Protein AF-A0A6P0M3S9-F1 (afdb_monomer)

Foldseek 3Di:
DPPDDDVQLVLLLVLLLVLLVVDAAQFEEEQEDDDSSLNVLQNVLVCDVVVVYYNYEYEYLDPRRVVSNVVSPHHYDHPVVDPAGAEYEYEFQAQAPVRDGAHCPVPSVVSVCVNQVRHPYYHYRHDPVRYDNDPPPRDHRDDDDD

Secondary structure (DSSP, 8-state):
-PPPP-HHHHHHHHHHHHHHTT--TT-EEEE--SHHHHHHHHHHHHHHHTTSS-S-EEEESSHHHHHHHHHTT--B--GGG-S-EEEEEE--SEE-TT--EE--TTS-HHHHHHHHHHEEEEEE---GGGB-SSTTSSS-------

Radius of gyration: 15.14 Å; Cα contacts (8 Å, |Δi|>4): 295; chains: 1; bounding box: 30×50×37 Å

Nearest PDB structures (foldseek):
  1lk7-assembly1_D  TM=9.979E-01  e=2.959E-17  Pyrococcus horikoshii
  6zxt-assembly1_A  TM=9.724E-01  e=1.728E-15  Chlamydomonas reinhardtii
  3l7o-assembly1_B  TM=9.835E-01  e=1.966E-15  Streptococcus mutans UA159
  2f8m-assembly1_B  TM=9.749E-01  e=1.364E-14  Plasmodium falciparum 3D7
  3l7o-assembly1_A  TM=9.708E-01  e=1.455E-14  Streptococcus mutans UA159

Solvent-accessible surface area (backbone atoms only — not comparable to full-atom values): 8004 Å² total; per-residue (Å²): 134,82,80,81,78,58,63,63,60,50,37,22,44,53,38,11,42,56,55,29,68,71,64,56,59,61,37,34,32,28,34,26,46,59,83,35,22,49,35,18,49,46,44,38,15,52,36,42,77,72,61,80,33,48,75,50,36,31,32,51,25,36,72,68,26,43,54,51,32,54,76,40,68,44,48,73,55,53,78,90,77,49,96,68,29,52,33,14,42,27,43,52,65,32,31,27,89,86,70,51,71,41,50,34,89,82,75,34,42,71,46,34,50,57,46,40,72,54,19,78,37,67,44,79,34,63,39,79,88,26,61,39,91,50,83,68,74,90,49,81,83,66,81,91,81,135

Mean predicted aligned error: 2.91 Å

Sequence (146 aa):
MSAEIDPIKLMKQEVGKAAAKRVQSGMIVGLGTGSTTAYAIQFLGDRLNSGEIKDIVGIPTSFQAEVLAKQYGIPLTTLDAVDHIDVAIDGADEVDPQKNLIKGGGAAHTREKIVDSLAKQFIVVVDSTKIVDSLGSTFLLPVEVI

Structure (mmCIF, N/CA/C/O backbone):
data_AF-A0A6P0M3S9-F1
#
_entry.id   AF-A0A6P0M3S9-F1
#
loop_
_atom_site.group_PDB
_atom_site.id
_atom_site.type_symbol
_atom_site.label_atom_id
_atom_site.label_alt_id
_atom_site.label_comp_id
_atom_site.label_asym_id
_atom_site.label_entity_id
_atom_site.label_seq_id
_atom_site.pdbx_PDB_ins_code
_atom_site.Cartn_x
_atom_site.Cartn_y
_atom_site.Cartn_z
_atom_site.occupancy
_atom_site.B_iso_or_equiv
_atom_site.auth_seq_id
_atom_site.auth_comp_id
_atom_site.auth_asym_id
_atom_site.auth_atom_id
_atom_site.pdbx_PDB_model_num
ATOM 1 N N . MET A 1 1 ? 13.816 30.395 -6.380 1.00 46.31 1 MET A N 1
ATOM 2 C CA . MET A 1 1 ? 14.102 29.143 -7.106 1.00 46.31 1 MET A CA 1
ATOM 3 C C . MET A 1 1 ? 13.048 28.141 -6.674 1.00 46.31 1 MET A C 1
ATOM 5 O O . MET A 1 1 ? 13.113 27.668 -5.549 1.00 46.31 1 MET A O 1
ATOM 9 N N . SER A 1 2 ? 11.996 27.952 -7.472 1.00 54.50 2 SER A N 1
ATOM 10 C CA . SER A 1 2 ? 10.980 26.931 -7.194 1.00 54.50 2 SER A CA 1
ATOM 11 C C . SER A 1 2 ? 11.633 25.563 -7.364 1.00 54.50 2 SER A C 1
ATOM 13 O O . SER A 1 2 ? 12.215 25.314 -8.416 1.00 54.50 2 SER A O 1
ATOM 15 N N . ALA A 1 3 ? 11.589 24.719 -6.333 1.00 65.69 3 ALA A N 1
ATOM 16 C CA . ALA A 1 3 ? 12.058 23.344 -6.443 1.00 65.69 3 ALA A CA 1
ATOM 17 C C . ALA A 1 3 ? 11.288 22.652 -7.576 1.00 65.69 3 ALA A C 1
ATOM 19 O O . ALA A 1 3 ? 10.057 22.686 -7.601 1.00 65.69 3 ALA A O 1
ATOM 20 N N . GLU A 1 4 ? 12.021 22.094 -8.533 1.00 76.19 4 GLU A N 1
ATOM 21 C CA . GLU A 1 4 ? 11.462 21.326 -9.639 1.00 76.19 4 GLU A CA 1
ATOM 22 C C . GLU A 1 4 ? 10.671 20.141 -9.061 1.00 76.19 4 GLU A C 1
ATOM 24 O O . GLU A 1 4 ? 11.160 19.419 -8.188 1.00 76.19 4 GLU A O 1
ATOM 29 N N . ILE A 1 5 ? 9.409 19.993 -9.464 1.00 81.25 5 ILE A N 1
ATOM 30 C CA . ILE A 1 5 ? 8.524 18.948 -8.942 1.00 81.25 5 ILE A CA 1
ATOM 31 C C . ILE A 1 5 ? 8.908 17.633 -9.621 1.00 81.25 5 ILE A C 1
ATOM 33 O O . ILE A 1 5 ? 8.744 17.510 -10.830 1.00 81.25 5 ILE A O 1
ATOM 37 N N . ASP A 1 6 ? 9.377 16.650 -8.850 1.00 94.31 6 ASP A N 1
ATOM 38 C CA . ASP A 1 6 ? 9.606 15.281 -9.332 1.00 94.31 6 ASP A CA 1
ATOM 39 C C . ASP A 1 6 ? 8.267 14.641 -9.771 1.00 94.31 6 ASP A C 1
ATOM 41 O O . ASP A 1 6 ? 7.404 14.385 -8.917 1.00 94.31 6 ASP A O 1
ATOM 45 N N . PRO A 1 7 ? 8.072 14.356 -11.076 1.00 95.69 7 PRO A N 1
ATOM 46 C CA . PRO A 1 7 ? 6.820 13.800 -11.584 1.00 95.69 7 PRO A CA 1
ATOM 47 C C . PRO A 1 7 ? 6.488 12.419 -11.011 1.00 95.69 7 PRO A C 1
ATOM 49 O O . PRO A 1 7 ? 5.316 12.124 -10.777 1.00 95.69 7 PRO A O 1
ATOM 52 N N . ILE A 1 8 ? 7.491 11.571 -10.752 1.00 96.75 8 ILE A N 1
ATOM 53 C CA . ILE A 1 8 ? 7.276 10.225 -10.197 1.00 96.75 8 ILE A CA 1
ATOM 54 C C . ILE A 1 8 ? 6.742 10.346 -8.779 1.00 96.75 8 ILE A C 1
ATOM 56 O O . ILE A 1 8 ? 5.763 9.693 -8.411 1.00 96.75 8 ILE A O 1
ATOM 60 N N . LYS A 1 9 ? 7.354 11.224 -7.985 1.00 96.88 9 LYS A N 1
ATOM 61 C CA . LYS A 1 9 ? 6.885 11.509 -6.633 1.00 96.88 9 LYS A CA 1
ATOM 62 C C . LYS A 1 9 ? 5.443 12.017 -6.635 1.00 96.88 9 LYS A C 1
ATOM 64 O O . LYS A 1 9 ? 4.646 11.530 -5.835 1.00 96.88 9 LYS A O 1
ATOM 69 N N . LEU A 1 10 ? 5.103 12.936 -7.541 1.00 97.62 10 LEU A N 1
ATOM 70 C CA . LEU A 1 10 ? 3.740 13.451 -7.674 1.00 97.62 10 LEU A CA 1
ATOM 71 C C . LEU A 1 10 ? 2.744 12.335 -8.022 1.00 97.62 10 LEU A C 1
ATOM 73 O O . LEU A 1 10 ? 1.707 12.220 -7.374 1.00 97.62 10 LEU A O 1
ATOM 77 N N . MET A 1 11 ? 3.075 11.466 -8.982 1.00 98.44 11 MET A N 1
ATOM 78 C CA . MET A 1 11 ? 2.223 10.325 -9.335 1.00 98.44 11 MET A CA 1
ATOM 79 C C . MET A 1 11 ? 1.982 9.410 -8.135 1.00 98.44 11 MET A C 1
ATOM 81 O O . MET A 1 11 ? 0.833 9.076 -7.853 1.00 98.44 11 MET A O 1
ATOM 85 N N . LYS A 1 12 ? 3.038 9.069 -7.382 1.00 98.56 12 LYS A N 1
ATOM 86 C CA . LYS A 1 12 ? 2.933 8.246 -6.167 1.00 98.56 12 LYS A CA 1
ATOM 87 C C . LYS A 1 12 ? 2.028 8.876 -5.108 1.00 98.56 12 LYS A C 1
ATOM 89 O O . LYS A 1 12 ? 1.230 8.173 -4.490 1.00 98.56 12 LYS A O 1
ATOM 94 N N . GLN A 1 13 ? 2.126 10.192 -4.920 1.00 98.44 13 GLN A N 1
ATOM 95 C CA . GLN A 1 13 ? 1.255 10.934 -4.009 1.00 98.44 13 GLN A CA 1
ATOM 96 C C . GLN A 1 13 ? -0.207 10.881 -4.456 1.00 98.44 13 GLN A C 1
ATOM 98 O O . GLN A 1 13 ? -1.079 10.572 -3.644 1.00 98.44 13 GLN A O 1
ATOM 103 N N . GLU A 1 14 ? -0.484 11.127 -5.736 1.00 98.56 14 GLU A N 1
ATOM 104 C CA . GLU A 1 14 ? -1.853 11.140 -6.256 1.00 98.56 14 GLU A CA 1
ATOM 105 C C . GLU A 1 14 ? -2.512 9.758 -6.198 1.00 98.56 14 GLU A C 1
ATOM 107 O O . GLU A 1 14 ? -3.652 9.648 -5.736 1.00 98.56 14 GLU A O 1
ATOM 112 N N . VAL A 1 15 ? -1.804 8.683 -6.569 1.00 98.69 15 VAL A N 1
ATOM 113 C CA . VAL A 1 15 ? -2.359 7.321 -6.451 1.00 98.69 15 VAL A CA 1
ATOM 114 C C . VAL A 1 15 ? -2.520 6.895 -4.994 1.00 98.69 15 VAL A C 1
ATOM 116 O O . VAL A 1 15 ? -3.537 6.293 -4.652 1.00 98.69 15 VAL A O 1
ATOM 119 N N . GLY A 1 16 ? -1.586 7.269 -4.110 1.00 98.69 16 GLY A N 1
ATOM 120 C CA . GLY A 1 16 ? -1.697 7.010 -2.675 1.00 98.69 16 GLY A CA 1
ATOM 121 C C . GLY A 1 16 ? -2.914 7.708 -2.065 1.00 98.69 16 GLY A C 1
ATOM 122 O O . GLY A 1 16 ? -3.703 7.086 -1.356 1.00 98.69 16 GLY A O 1
ATOM 123 N N . LYS A 1 17 ? -3.136 8.978 -2.420 1.00 98.75 17 LYS A N 1
ATOM 124 C CA . LYS A 1 17 ? -4.316 9.756 -2.018 1.00 98.75 17 LYS A CA 1
ATOM 125 C C . LYS A 1 17 ? -5.609 9.155 -2.561 1.00 98.75 17 LYS A C 1
ATOM 127 O O . LYS A 1 17 ? -6.605 9.075 -1.842 1.00 98.75 17 LYS A O 1
ATOM 132 N N . ALA A 1 18 ? -5.614 8.741 -3.827 1.00 98.81 18 ALA A N 1
ATOM 133 C CA . ALA A 1 18 ? -6.771 8.117 -4.457 1.00 98.81 18 ALA A CA 1
ATOM 134 C C . ALA A 1 18 ? -7.127 6.779 -3.793 1.00 98.81 18 ALA A C 1
ATOM 136 O O . ALA A 1 18 ? -8.304 6.535 -3.533 1.00 98.81 18 ALA A O 1
ATOM 137 N N . ALA A 1 19 ? -6.134 5.949 -3.467 1.00 98.75 19 ALA A N 1
ATOM 138 C CA . ALA A 1 19 ? -6.340 4.691 -2.757 1.00 98.75 19 ALA A CA 1
ATOM 139 C C . ALA A 1 19 ? -6.822 4.917 -1.321 1.00 98.75 19 ALA A C 1
ATOM 141 O O . ALA A 1 19 ? -7.809 4.307 -0.915 1.00 98.75 19 ALA A O 1
ATOM 142 N N . ALA A 1 20 ? -6.213 5.857 -0.588 1.00 98.75 20 ALA A N 1
ATOM 143 C CA . ALA A 1 20 ? -6.642 6.203 0.764 1.00 98.75 20 ALA A CA 1
ATOM 144 C C . ALA A 1 20 ? -8.126 6.594 0.805 1.00 98.75 20 ALA A C 1
ATOM 146 O O . ALA A 1 20 ? -8.832 6.139 1.696 1.00 98.75 20 ALA A O 1
ATOM 147 N N . LYS A 1 21 ? -8.638 7.344 -0.187 1.00 98.56 21 LYS A N 1
ATOM 148 C CA . LYS A 1 21 ? -10.068 7.710 -0.311 1.00 98.56 21 LYS A CA 1
ATOM 149 C C . LYS A 1 21 ? -11.024 6.522 -0.470 1.00 98.56 21 LYS A C 1
ATOM 151 O O . LYS A 1 21 ? -12.222 6.688 -0.261 1.00 98.56 21 LYS A O 1
ATOM 156 N N . ARG A 1 22 ? -10.535 5.345 -0.872 1.00 98.62 22 ARG A N 1
ATOM 157 C CA . ARG A 1 22 ? -11.363 4.135 -1.014 1.00 98.62 22 ARG A CA 1
ATOM 158 C C . ARG A 1 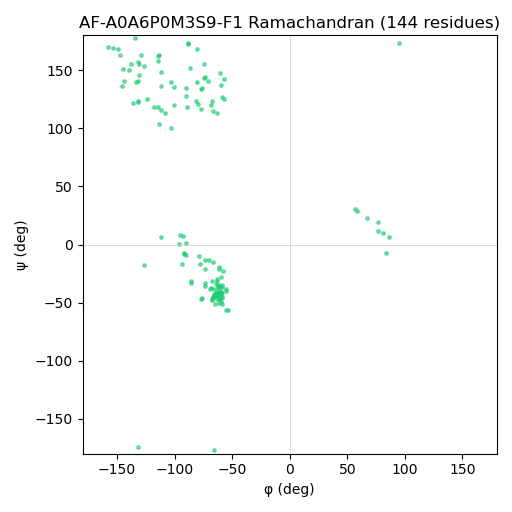22 ? -11.647 3.473 0.334 1.00 98.62 22 ARG A C 1
ATOM 160 O O . ARG A 1 22 ? -12.586 2.689 0.406 1.00 98.62 22 ARG A O 1
ATOM 167 N N . VAL A 1 23 ? -10.885 3.813 1.376 1.00 98.81 23 VAL A N 1
ATOM 168 C CA . VAL A 1 23 ? -11.109 3.330 2.742 1.00 98.81 23 VAL A CA 1
ATOM 169 C C . VAL A 1 23 ? -12.277 4.079 3.382 1.00 98.81 23 VAL A C 1
ATOM 171 O O . VAL A 1 23 ? -12.355 5.311 3.318 1.00 98.81 23 VAL A O 1
ATOM 174 N N . GLN A 1 24 ? -13.172 3.331 4.015 1.00 98.69 24 GLN A N 1
ATOM 175 C CA . GLN A 1 24 ? -14.333 3.830 4.746 1.00 98.69 24 GLN A CA 1
ATOM 176 C C . GLN A 1 24 ? -14.189 3.523 6.239 1.00 98.69 24 GLN A C 1
ATOM 178 O O . GLN A 1 24 ? -13.395 2.670 6.634 1.00 98.69 24 GLN A O 1
ATOM 183 N N . SER A 1 25 ? -14.961 4.223 7.069 1.00 98.75 25 SER A N 1
ATOM 184 C CA . SER A 1 25 ? -14.995 3.965 8.510 1.00 98.75 25 SER A CA 1
ATOM 185 C C . SER A 1 25 ? -15.367 2.513 8.817 1.00 98.75 25 SER A C 1
ATOM 187 O O . SER A 1 25 ? -16.226 1.948 8.142 1.00 98.75 25 SER A O 1
ATOM 189 N N . GLY A 1 26 ? -14.751 1.927 9.843 1.00 98.62 26 GLY A N 1
ATOM 190 C CA . GLY A 1 26 ? -14.996 0.537 10.246 1.00 98.62 26 GLY A CA 1
ATOM 191 C C . GLY A 1 26 ? -14.214 -0.524 9.464 1.00 98.62 26 GLY A C 1
ATOM 192 O O . GLY A 1 26 ? -14.292 -1.693 9.826 1.00 98.62 26 GLY A O 1
ATOM 193 N N . MET A 1 27 ? -13.488 -0.157 8.401 1.00 98.81 27 MET A N 1
ATOM 194 C CA . MET A 1 27 ? -12.767 -1.132 7.575 1.00 98.81 27 MET A CA 1
ATOM 195 C C . MET A 1 27 ? -11.505 -1.679 8.251 1.00 98.81 27 MET A C 1
ATOM 197 O O . MET A 1 27 ? -10.733 -0.936 8.868 1.00 98.81 27 MET A O 1
ATOM 201 N N . ILE A 1 28 ? -11.242 -2.965 8.016 1.00 98.88 28 ILE A N 1
ATOM 202 C CA . ILE A 1 28 ? -9.955 -3.614 8.286 1.00 98.88 28 ILE A CA 1
ATOM 203 C C . ILE A 1 28 ? -9.077 -3.478 7.040 1.00 98.88 28 ILE A C 1
ATOM 205 O O . ILE A 1 28 ? -9.429 -3.964 5.960 1.00 98.88 28 ILE A O 1
ATOM 209 N N . VAL A 1 29 ? -7.934 -2.806 7.184 1.00 98.88 29 VAL A N 1
ATOM 210 C CA . VAL A 1 29 ? -7.098 -2.368 6.061 1.00 98.88 29 VAL A CA 1
ATOM 211 C C . VAL A 1 29 ? -5.746 -3.079 6.062 1.00 98.88 29 VAL A C 1
ATOM 213 O O . VAL A 1 29 ? -4.944 -2.895 6.973 1.00 98.88 29 VAL A O 1
ATOM 216 N N . GLY A 1 30 ? -5.440 -3.836 5.012 1.00 98.88 30 GLY A N 1
ATOM 217 C CA . GLY A 1 30 ? -4.081 -4.289 4.724 1.00 98.88 30 GLY A CA 1
ATOM 218 C C . GLY A 1 30 ? -3.193 -3.108 4.323 1.00 98.88 30 GLY A C 1
ATOM 219 O O . GLY A 1 30 ? -3.487 -2.409 3.351 1.00 98.88 30 GLY A O 1
ATOM 220 N N . LEU A 1 31 ? -2.121 -2.868 5.081 1.00 98.88 31 LEU A N 1
ATOM 221 C CA . LEU A 1 31 ? -1.188 -1.761 4.870 1.00 98.88 31 LEU A CA 1
ATOM 222 C C . LEU A 1 31 ? 0.094 -2.287 4.225 1.00 98.88 31 LEU A C 1
ATOM 224 O O . LEU A 1 31 ? 0.953 -2.853 4.905 1.00 98.88 31 LEU A O 1
ATOM 228 N N . GLY A 1 32 ? 0.195 -2.096 2.913 1.00 98.50 32 GLY A N 1
ATOM 229 C CA . GLY A 1 32 ? 1.313 -2.535 2.094 1.00 98.50 32 GLY A CA 1
ATOM 230 C C . GLY A 1 32 ? 2.652 -1.847 2.391 1.00 98.50 32 GLY A C 1
ATOM 231 O O . GLY A 1 32 ? 2.771 -0.988 3.268 1.00 98.50 32 GLY A O 1
ATOM 232 N N . THR A 1 33 ? 3.671 -2.191 1.607 1.00 98.06 33 THR A N 1
ATOM 233 C CA . THR A 1 33 ? 5.065 -1.770 1.810 1.00 98.06 33 THR A CA 1
ATOM 234 C C . THR A 1 33 ? 5.563 -0.869 0.674 1.00 98.06 33 THR A C 1
ATOM 236 O O . THR A 1 33 ? 5.038 -0.860 -0.437 1.00 98.06 33 THR A O 1
ATOM 239 N N . GLY A 1 34 ? 6.602 -0.073 0.946 1.00 97.25 34 GLY A N 1
ATOM 240 C CA . GLY A 1 34 ? 7.309 0.697 -0.075 1.00 97.25 34 GLY A CA 1
ATOM 241 C C . GLY A 1 34 ? 6.838 2.143 -0.259 1.00 97.25 34 GLY A C 1
ATOM 242 O O . GLY A 1 34 ? 5.886 2.627 0.350 1.00 97.25 34 GLY A O 1
ATOM 243 N N . SER A 1 35 ? 7.581 2.870 -1.101 1.00 97.06 35 SER A N 1
ATOM 244 C CA . SER A 1 35 ? 7.482 4.337 -1.216 1.00 97.06 35 SER A CA 1
ATOM 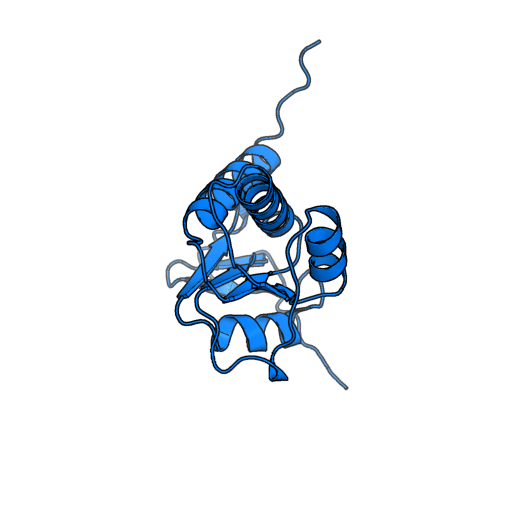245 C C . SER A 1 35 ? 6.126 4.862 -1.700 1.00 97.06 35 SER A C 1
ATOM 247 O O . SER A 1 35 ? 5.732 5.954 -1.304 1.00 97.06 35 SER A O 1
ATOM 249 N N . THR A 1 36 ? 5.410 4.114 -2.542 1.00 98.06 36 THR A N 1
ATOM 250 C CA . THR A 1 36 ? 4.083 4.523 -3.027 1.00 98.06 36 THR A CA 1
ATOM 251 C C . THR A 1 36 ? 3.023 4.302 -1.952 1.00 98.06 36 THR A C 1
ATOM 253 O O . THR A 1 36 ? 2.264 5.216 -1.633 1.00 98.06 36 THR A O 1
ATOM 256 N N . THR A 1 37 ? 3.025 3.123 -1.324 1.00 98.00 37 THR A N 1
ATOM 257 C CA . THR A 1 37 ? 2.101 2.782 -0.236 1.00 98.00 37 THR A CA 1
ATOM 258 C C . THR A 1 37 ? 2.295 3.667 0.992 1.00 98.00 37 THR A C 1
ATOM 260 O O . THR A 1 37 ? 1.326 3.994 1.672 1.00 98.00 37 THR A O 1
ATOM 263 N N . ALA A 1 38 ? 3.516 4.151 1.237 1.00 98.56 38 ALA A N 1
ATOM 264 C CA . ALA A 1 38 ? 3.790 5.111 2.301 1.00 98.56 38 ALA A CA 1
ATOM 265 C C . ALA A 1 38 ? 2.919 6.378 2.207 1.00 98.56 38 ALA A C 1
ATOM 267 O O . ALA A 1 38 ? 2.433 6.861 3.229 1.00 98.56 38 ALA A O 1
ATOM 268 N N . TYR A 1 39 ? 2.647 6.878 0.994 1.00 98.75 39 TYR A N 1
ATOM 269 C CA . TYR A 1 39 ? 1.720 7.998 0.812 1.00 98.75 39 TYR A CA 1
ATOM 270 C C . TYR A 1 39 ? 0.274 7.602 1.112 1.00 98.75 39 TYR A C 1
ATOM 272 O O . TYR A 1 39 ? -0.450 8.388 1.713 1.00 98.75 39 TYR A O 1
ATOM 280 N N . ALA A 1 40 ? -0.154 6.389 0.745 1.00 98.75 40 ALA A N 1
ATOM 281 C CA . ALA A 1 40 ? -1.487 5.904 1.101 1.00 98.75 40 ALA A CA 1
ATOM 282 C C . ALA A 1 40 ? -1.671 5.820 2.626 1.00 98.75 40 ALA A C 1
ATOM 284 O O . ALA A 1 40 ? -2.690 6.280 3.132 1.00 98.75 40 ALA A O 1
ATOM 285 N N . ILE A 1 41 ? -0.669 5.315 3.357 1.00 98.88 41 ILE A N 1
ATOM 286 C CA . ILE A 1 41 ? -0.657 5.269 4.830 1.00 98.88 41 ILE A CA 1
ATOM 287 C C . ILE A 1 41 ? -0.715 6.683 5.417 1.00 98.88 41 ILE A C 1
ATOM 289 O O . ILE A 1 41 ? -1.542 6.943 6.288 1.00 98.88 41 ILE A O 1
ATOM 293 N N . GLN A 1 42 ? 0.106 7.609 4.910 1.00 98.81 42 GLN A N 1
ATOM 294 C CA . GLN A 1 42 ? 0.076 9.011 5.329 1.00 98.81 42 GLN A CA 1
ATOM 295 C C . GLN A 1 42 ? -1.324 9.619 5.158 1.00 98.81 42 GLN A C 1
ATOM 297 O O . GLN A 1 42 ? -1.912 10.094 6.126 1.00 98.81 42 GLN A O 1
ATOM 302 N N . PHE A 1 43 ? -1.883 9.572 3.944 1.00 98.75 43 PHE A N 1
ATOM 303 C CA . PHE A 1 43 ? -3.195 10.160 3.672 1.00 98.75 43 PHE A CA 1
ATOM 304 C C . PHE A 1 43 ? -4.309 9.468 4.459 1.00 98.75 43 PHE A C 1
ATOM 306 O O . PHE A 1 43 ? -5.265 10.124 4.861 1.00 98.75 43 PHE A O 1
ATOM 313 N N . LEU A 1 44 ? -4.206 8.160 4.698 1.00 98.81 44 LEU A N 1
ATOM 314 C CA . LEU A 1 44 ? -5.167 7.437 5.521 1.00 98.81 44 LEU A CA 1
ATOM 315 C C . LEU A 1 44 ? -5.139 7.919 6.977 1.00 98.81 44 LEU A C 1
ATOM 317 O O . LEU A 1 44 ? -6.196 8.165 7.557 1.00 98.81 44 LEU A O 1
ATOM 321 N N . GLY A 1 45 ? -3.946 8.113 7.540 1.00 98.75 45 GLY A N 1
ATOM 322 C CA . GLY A 1 45 ? -3.784 8.692 8.870 1.00 98.75 45 GLY A CA 1
ATOM 323 C C . GLY A 1 45 ? -4.281 10.133 8.954 1.00 98.75 45 GLY A C 1
ATOM 324 O O . GLY A 1 45 ? -4.991 10.472 9.893 1.00 98.75 45 GLY A O 1
ATOM 325 N N . ASP A 1 46 ? -4.014 10.970 7.948 1.00 98.75 46 ASP A N 1
ATOM 326 C CA . ASP A 1 46 ? -4.538 12.344 7.891 1.00 98.75 46 ASP A CA 1
ATOM 327 C C . ASP A 1 46 ? -6.083 12.370 7.903 1.00 98.75 46 ASP A C 1
ATOM 329 O O . ASP A 1 46 ? -6.702 13.176 8.606 1.00 98.75 46 ASP A O 1
ATOM 333 N N . ARG A 1 47 ? -6.729 11.450 7.170 1.00 98.69 47 ARG A N 1
ATOM 334 C CA . ARG A 1 47 ? -8.197 11.291 7.164 1.00 98.69 47 ARG A CA 1
ATOM 335 C C . ARG A 1 47 ? -8.739 10.827 8.517 1.00 98.69 47 ARG A C 1
ATOM 337 O O . ARG A 1 47 ? -9.791 11.298 8.944 1.00 98.69 47 ARG A O 1
ATOM 344 N N . LEU A 1 48 ? -8.026 9.932 9.199 1.00 98.69 48 LEU A N 1
ATOM 345 C CA . LEU A 1 48 ? -8.388 9.480 10.543 1.00 98.69 48 LEU A CA 1
ATOM 346 C C . LEU A 1 48 ? -8.241 10.613 11.572 1.00 98.69 48 LEU A C 1
ATOM 348 O O . LEU A 1 48 ? -9.161 10.879 12.341 1.00 98.69 48 LEU A O 1
ATOM 352 N N . ASN A 1 49 ? -7.118 11.333 11.540 1.00 98.31 49 ASN A N 1
ATOM 353 C CA . ASN A 1 49 ? -6.802 12.413 12.479 1.00 98.31 49 ASN A CA 1
ATOM 354 C C . ASN A 1 49 ? -7.726 13.630 12.320 1.00 98.31 49 ASN A C 1
ATOM 356 O O . ASN A 1 49 ? -8.015 14.321 13.294 1.00 98.31 49 ASN A O 1
ATOM 360 N N . SER A 1 50 ? -8.207 13.890 11.101 1.00 98.38 50 SER A N 1
ATOM 361 C CA . SER A 1 50 ? -9.201 14.938 10.831 1.00 98.38 50 SER A CA 1
ATOM 362 C C . SER A 1 50 ? -10.639 14.533 11.182 1.00 98.38 50 SER A C 1
ATOM 364 O O . SER A 1 50 ? -11.524 15.387 11.179 1.00 98.38 50 SER A O 1
ATOM 366 N N . GLY A 1 51 ? -10.887 13.255 11.491 1.00 98.25 51 GLY A N 1
ATOM 367 C CA . GLY A 1 51 ? -12.220 12.720 11.769 1.00 98.25 51 GLY A CA 1
ATOM 368 C C . GLY A 1 51 ? -13.087 12.489 10.527 1.00 98.25 51 GLY A C 1
ATOM 369 O O . GLY A 1 51 ? -14.284 12.242 10.668 1.00 98.25 51 GLY A O 1
ATOM 370 N N . GLU A 1 52 ? -12.516 12.555 9.317 1.00 98.56 52 GLU A N 1
ATOM 371 C CA . GLU A 1 52 ? -13.226 12.229 8.069 1.00 98.56 52 GLU A CA 1
ATOM 372 C C . GLU A 1 52 ? -13.676 10.759 8.054 1.00 98.56 52 GLU A C 1
ATOM 374 O O . GLU A 1 52 ? -14.764 10.430 7.577 1.00 98.56 52 GLU A O 1
ATOM 379 N N . ILE A 1 53 ? -12.843 9.878 8.610 1.00 98.69 53 ILE A N 1
ATOM 380 C CA . ILE A 1 53 ? -13.143 8.465 8.849 1.00 98.69 53 ILE A CA 1
ATOM 381 C C . ILE A 1 53 ? -12.816 8.100 10.297 1.00 98.69 53 ILE A C 1
ATOM 383 O O . ILE A 1 53 ? -12.079 8.809 10.978 1.00 98.69 53 ILE A O 1
ATOM 387 N N . LYS A 1 54 ? -13.352 6.974 10.764 1.00 98.62 54 LYS A N 1
ATOM 388 C CA . LYS A 1 54 ? -13.159 6.469 12.128 1.00 98.62 54 LYS A CA 1
ATOM 389 C C . LYS A 1 54 ? -13.193 4.947 12.177 1.00 98.62 54 LYS A C 1
ATOM 391 O O . LYS A 1 54 ? -13.613 4.307 11.217 1.00 98.62 54 LYS A O 1
ATOM 396 N N . ASP A 1 55 ? -12.784 4.385 13.309 1.00 98.12 55 ASP A N 1
ATOM 397 C CA . ASP A 1 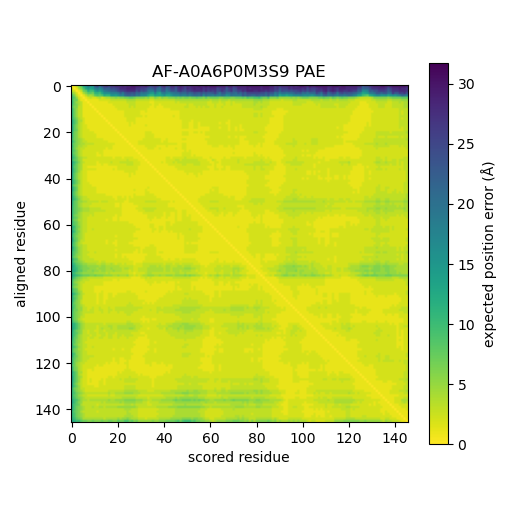55 ? -12.933 2.958 13.618 1.00 98.12 55 ASP A CA 1
ATOM 398 C C . ASP A 1 55 ? -12.2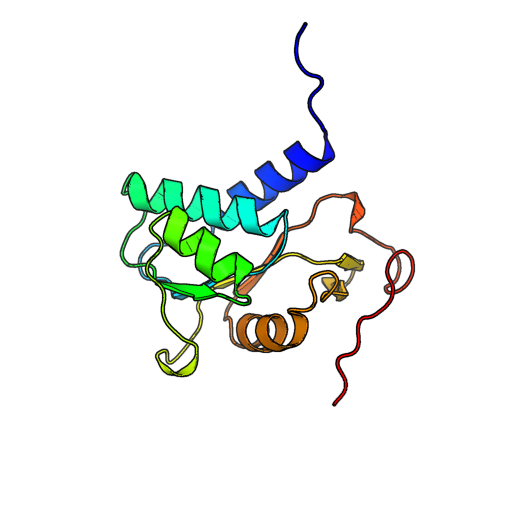57 2.021 12.596 1.00 98.12 55 ASP A C 1
ATOM 400 O O . ASP A 1 55 ? -12.707 0.901 12.385 1.00 98.12 55 ASP A O 1
ATOM 404 N N . ILE A 1 56 ? -11.184 2.475 11.937 1.00 98.62 56 ILE A N 1
ATOM 405 C CA . ILE A 1 56 ? -10.358 1.614 11.079 1.00 98.62 56 ILE A CA 1
ATOM 406 C C . ILE A 1 56 ? -9.278 0.913 11.905 1.00 98.62 56 ILE A C 1
ATOM 408 O O . ILE A 1 56 ? -8.781 1.469 12.888 1.00 98.62 56 ILE A O 1
ATOM 412 N N . VAL A 1 57 ? -8.851 -0.265 11.453 1.00 98.69 57 VAL A N 1
ATOM 413 C CA . VAL A 1 57 ? -7.657 -0.951 11.969 1.00 98.69 57 VAL A CA 1
ATOM 414 C C . VAL A 1 57 ? -6.775 -1.422 10.817 1.00 98.69 57 VAL A C 1
ATOM 416 O O . VAL A 1 57 ? -7.269 -1.856 9.779 1.00 98.69 57 VAL A O 1
ATOM 419 N N . GLY A 1 58 ? -5.461 -1.312 10.984 1.00 98.75 58 GLY A N 1
ATOM 420 C CA . GLY A 1 58 ? -4.464 -1.659 9.978 1.00 98.75 58 GLY A CA 1
ATOM 421 C C . GLY A 1 58 ? -3.767 -2.990 10.252 1.00 98.75 5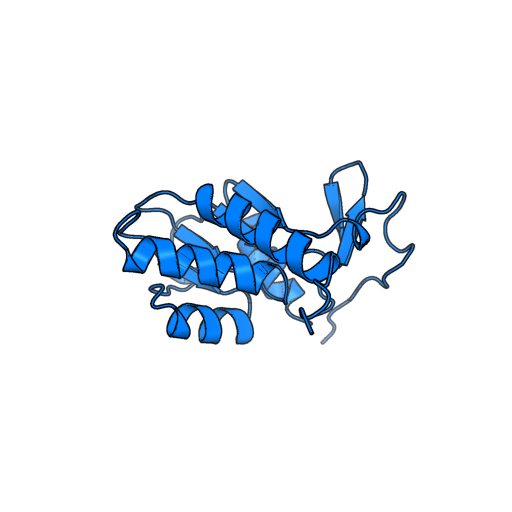8 GLY A C 1
ATOM 422 O O . GLY A 1 58 ? -3.387 -3.265 11.388 1.00 98.75 58 GLY A O 1
ATOM 423 N N . ILE A 1 59 ? -3.521 -3.782 9.210 1.00 98.81 59 ILE A N 1
ATOM 424 C CA . ILE A 1 59 ? -2.678 -4.984 9.244 1.00 98.81 59 ILE A CA 1
ATOM 425 C C . ILE A 1 59 ? -1.444 -4.708 8.381 1.00 98.81 59 ILE A C 1
ATOM 427 O O . ILE A 1 59 ? -1.549 -4.717 7.154 1.00 98.81 59 ILE A O 1
ATOM 431 N N . PRO A 1 60 ? -0.271 -4.433 8.976 1.00 98.69 60 PRO A N 1
ATOM 432 C CA . PRO A 1 60 ? 0.914 -4.086 8.204 1.00 98.69 60 PRO A CA 1
ATOM 433 C C . PRO A 1 60 ? 1.495 -5.311 7.498 1.00 98.69 60 PRO A C 1
ATOM 435 O O . PRO A 1 60 ? 1.502 -6.407 8.066 1.00 98.69 60 PRO A O 1
ATOM 438 N N . THR A 1 61 ? 2.025 -5.127 6.286 1.00 98.62 61 THR A N 1
ATOM 439 C CA . THR A 1 61 ? 2.720 -6.184 5.530 1.00 98.62 61 THR A CA 1
ATOM 440 C C . THR A 1 61 ? 4.229 -6.209 5.769 1.00 98.62 61 THR A C 1
ATOM 442 O O . THR A 1 61 ? 4.902 -7.158 5.385 1.00 98.62 61 THR A O 1
ATOM 445 N N . SER A 1 62 ? 4.775 -5.220 6.478 1.00 98.38 62 SER A N 1
ATOM 446 C CA . SER A 1 62 ? 6.187 -5.164 6.866 1.00 98.38 62 SER A CA 1
ATOM 447 C C . SER A 1 62 ? 6.398 -4.341 8.134 1.00 98.38 62 SER A C 1
ATOM 449 O O . SER A 1 62 ? 5.518 -3.599 8.574 1.00 98.38 62 SER A O 1
ATOM 451 N N . PHE A 1 63 ? 7.610 -4.416 8.690 1.00 98.06 63 PHE A N 1
ATOM 452 C CA . PHE A 1 63 ? 8.029 -3.529 9.775 1.00 98.06 63 PHE A CA 1
ATOM 453 C C . PHE A 1 63 ? 8.012 -2.050 9.353 1.00 98.06 63 PHE A C 1
ATOM 455 O O . PHE A 1 63 ? 7.637 -1.186 10.141 1.00 98.06 63 PHE A O 1
ATOM 462 N N . GLN A 1 64 ? 8.357 -1.747 8.093 1.00 98.12 64 GLN A N 1
ATOM 463 C CA . GLN A 1 64 ? 8.280 -0.385 7.559 1.00 98.12 64 GLN A CA 1
ATOM 464 C C . GLN A 1 64 ? 6.843 0.150 7.633 1.00 98.12 64 GLN A C 1
ATOM 466 O O . GLN A 1 64 ? 6.623 1.256 8.130 1.00 98.12 64 GLN A O 1
ATOM 471 N N . ALA A 1 65 ? 5.877 -0.635 7.150 1.00 98.50 65 ALA A N 1
ATOM 472 C CA . ALA A 1 65 ? 4.467 -0.265 7.167 1.00 98.50 65 ALA A CA 1
ATOM 473 C C . ALA A 1 65 ? 3.949 -0.094 8.603 1.00 98.50 65 ALA A C 1
ATOM 475 O O . ALA A 1 65 ? 3.247 0.872 8.891 1.00 98.50 65 ALA A O 1
ATOM 476 N N . GLU A 1 66 ? 4.346 -0.985 9.517 1.00 98.69 66 GLU A N 1
ATOM 477 C CA . GLU A 1 66 ? 3.988 -0.913 10.937 1.00 98.69 66 GLU A CA 1
ATOM 478 C C . GLU A 1 66 ? 4.466 0.390 11.590 1.00 98.69 66 GLU A C 1
ATOM 480 O O . GLU A 1 66 ? 3.679 1.091 12.231 1.00 98.69 66 GLU A O 1
ATOM 485 N N . VAL A 1 67 ? 5.747 0.733 11.424 1.00 98.62 67 VAL A N 1
ATOM 486 C CA . VAL A 1 67 ? 6.325 1.961 11.990 1.00 98.62 67 VAL A CA 1
ATOM 487 C C . VAL A 1 67 ? 5.623 3.195 11.431 1.00 98.62 67 VAL A C 1
ATOM 489 O O . VAL A 1 67 ? 5.250 4.090 12.190 1.00 98.62 67 VAL A O 1
ATOM 492 N N . LEU A 1 68 ? 5.395 3.228 10.117 1.00 98.62 68 LEU A N 1
ATOM 493 C CA . LEU A 1 68 ? 4.750 4.358 9.461 1.00 98.62 68 LEU A CA 1
ATOM 494 C C . LEU A 1 68 ? 3.291 4.523 9.906 1.00 98.62 68 LEU A C 1
ATOM 496 O O . LEU A 1 68 ? 2.852 5.632 10.194 1.00 98.62 68 LEU A O 1
ATOM 500 N N . ALA A 1 69 ? 2.546 3.426 10.018 1.00 98.75 69 ALA A N 1
ATOM 501 C CA . ALA A 1 69 ? 1.166 3.452 10.481 1.00 98.75 69 ALA A CA 1
ATOM 502 C C . ALA A 1 69 ? 1.056 3.988 11.917 1.00 98.75 69 ALA A C 1
ATOM 504 O O . ALA A 1 69 ? 0.217 4.849 12.184 1.00 98.75 69 ALA A O 1
ATOM 505 N N . LYS A 1 70 ? 1.960 3.566 12.815 1.00 98.69 70 LYS A N 1
ATOM 506 C CA . LYS A 1 70 ? 2.051 4.110 14.181 1.00 98.69 70 LYS A CA 1
ATOM 507 C C . LYS A 1 70 ? 2.372 5.604 14.179 1.00 98.69 70 LYS A C 1
ATOM 509 O O . LYS A 1 70 ? 1.757 6.350 14.934 1.00 98.69 70 LYS A O 1
ATOM 514 N N . GLN A 1 71 ? 3.292 6.049 13.319 1.00 98.56 71 GLN A N 1
ATOM 515 C CA . GLN A 1 71 ? 3.645 7.467 13.187 1.00 98.56 71 GLN A CA 1
ATOM 516 C C . GLN A 1 71 ? 2.437 8.333 12.798 1.00 98.56 71 GLN A C 1
ATOM 518 O O . GLN A 1 71 ? 2.311 9.454 13.283 1.00 98.56 71 GLN A O 1
ATOM 523 N N . TYR A 1 72 ? 1.550 7.815 11.949 1.00 98.50 72 TYR A N 1
ATOM 524 C CA . TYR A 1 72 ? 0.351 8.521 11.495 1.00 98.50 72 TYR A CA 1
ATOM 525 C C . TYR A 1 72 ? -0.907 8.241 12.333 1.00 98.50 72 TYR A C 1
ATOM 527 O O . TYR A 1 72 ? -1.991 8.708 11.982 1.00 98.50 72 TYR A O 1
ATOM 535 N N . GLY A 1 73 ? -0.772 7.527 13.455 1.00 98.38 73 GLY A N 1
ATOM 536 C CA . GLY A 1 73 ? -1.861 7.300 14.407 1.00 98.38 73 GLY A CA 1
ATOM 537 C C . GLY A 1 73 ? -2.893 6.259 13.971 1.00 98.38 73 GLY A C 1
ATOM 538 O O . GLY A 1 73 ? -3.997 6.250 14.507 1.00 98.38 73 GLY A O 1
ATOM 539 N N . ILE A 1 74 ? -2.564 5.381 13.019 1.00 98.81 74 ILE A N 1
ATOM 540 C CA . ILE A 1 74 ? -3.468 4.312 12.578 1.00 98.81 74 ILE A CA 1
ATOM 541 C C . ILE A 1 74 ? -3.412 3.161 13.598 1.00 98.81 74 ILE A C 1
ATOM 543 O O . ILE A 1 74 ? -2.332 2.597 13.803 1.00 98.81 74 ILE A O 1
ATOM 547 N N . PRO A 1 75 ? -4.540 2.774 14.229 1.00 98.69 75 PRO A N 1
ATOM 548 C CA . PRO A 1 75 ? -4.592 1.610 15.107 1.00 98.69 75 PRO A CA 1
ATOM 549 C C . PRO A 1 75 ? -4.211 0.345 14.346 1.00 98.69 75 PRO A C 1
ATOM 551 O O . PRO A 1 75 ? -4.656 0.142 13.218 1.00 98.69 75 PRO A O 1
ATOM 554 N N . LEU A 1 76 ? -3.402 -0.515 14.958 1.00 98.75 76 LEU A N 1
ATOM 555 C CA . LEU A 1 76 ? -2.924 -1.737 14.322 1.00 98.75 76 LEU A CA 1
ATOM 556 C C . LEU A 1 76 ? -3.516 -2.982 14.966 1.00 98.75 76 LEU A C 1
ATOM 558 O O . LEU A 1 76 ? -3.745 -3.027 16.172 1.00 98.75 76 LEU A O 1
ATOM 562 N N . THR A 1 77 ? -3.698 -4.000 14.138 1.00 98.38 77 THR A N 1
ATOM 563 C CA . THR A 1 77 ? -4.058 -5.358 14.529 1.00 98.38 77 THR A CA 1
ATOM 564 C C . THR A 1 77 ? -3.184 -6.356 13.767 1.00 98.38 77 THR A C 1
ATOM 566 O O . THR A 1 77 ? -2.332 -5.983 12.951 1.00 98.38 77 THR A O 1
ATOM 569 N N . THR A 1 78 ? -3.360 -7.636 14.053 1.00 96.62 78 THR A N 1
ATOM 570 C CA . THR A 1 78 ? -2.655 -8.732 13.396 1.00 96.62 78 THR A CA 1
ATOM 571 C C . THR A 1 78 ? -3.624 -9.581 12.589 1.00 96.62 78 THR A C 1
ATOM 573 O O . THR A 1 78 ? -4.841 -9.508 12.753 1.00 96.62 78 THR A O 1
ATOM 576 N N . LEU A 1 79 ? -3.073 -10.383 11.681 1.00 94.56 79 LEU A N 1
ATOM 577 C CA . LEU A 1 79 ? -3.867 -11.236 10.805 1.00 94.56 79 LEU A CA 1
ATOM 578 C C . LEU A 1 79 ? -4.704 -12.264 11.583 1.00 94.56 79 LEU A C 1
ATOM 580 O O . LEU A 1 79 ? -5.830 -12.552 11.205 1.00 94.56 79 LEU A O 1
ATOM 584 N N . ASP A 1 80 ? -4.158 -12.802 12.670 1.00 95.38 80 ASP A N 1
ATOM 585 C CA . ASP A 1 80 ? -4.792 -13.791 13.546 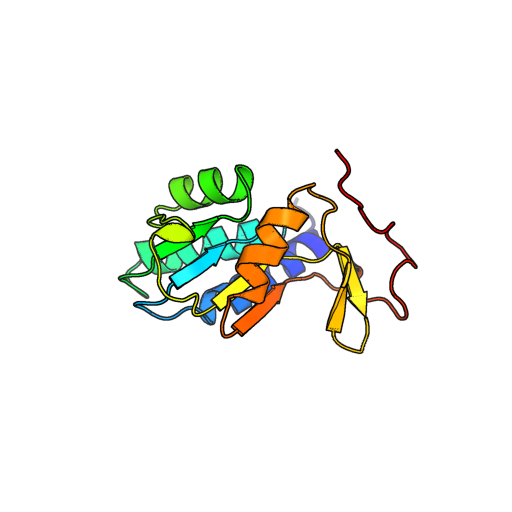1.00 95.38 80 ASP A CA 1
ATOM 586 C C . ASP A 1 80 ? -5.896 -13.210 14.444 1.00 95.38 80 ASP A C 1
ATOM 588 O O . ASP A 1 80 ? -6.681 -13.963 15.017 1.00 95.38 80 ASP A O 1
ATOM 592 N N . ALA A 1 81 ? -5.980 -11.883 14.553 1.00 97.06 81 ALA A N 1
ATOM 593 C CA . ALA A 1 81 ? -6.952 -11.191 15.393 1.00 97.06 81 ALA A CA 1
ATOM 594 C C . ALA A 1 81 ? -8.212 -10.738 14.632 1.00 97.06 81 ALA A C 1
ATOM 596 O O . ALA A 1 81 ? -9.094 -10.120 15.230 1.00 97.06 81 ALA A O 1
ATOM 597 N N . VAL A 1 82 ? -8.301 -11.014 13.327 1.00 96.62 82 VAL A N 1
ATOM 598 C CA . VAL A 1 82 ? -9.429 -10.620 12.474 1.00 96.62 82 VAL A CA 1
ATOM 599 C C . VAL A 1 82 ? -10.003 -11.817 11.722 1.00 96.62 82 VAL A C 1
ATOM 601 O O . VAL A 1 82 ? -9.309 -12.789 11.443 1.00 96.62 82 VAL A O 1
ATOM 604 N N . ASP A 1 83 ? -11.281 -11.743 11.368 1.00 95.69 83 ASP A N 1
ATOM 605 C CA . ASP A 1 83 ? -11.978 -12.759 10.573 1.00 95.69 83 ASP A CA 1
ATOM 606 C C . ASP A 1 83 ? -11.963 -12.455 9.064 1.00 95.69 83 ASP A C 1
ATOM 608 O O . ASP A 1 83 ? -12.219 -13.343 8.249 1.00 95.69 83 ASP A O 1
ATOM 612 N N . HIS A 1 84 ? -11.655 -11.214 8.676 1.00 98.19 84 HIS A N 1
ATOM 613 C CA . HIS A 1 84 ? -11.530 -10.791 7.286 1.00 98.19 84 HIS A CA 1
ATOM 614 C C . HIS A 1 84 ? -10.677 -9.526 7.131 1.00 98.19 84 HIS A C 1
ATOM 616 O O . HIS A 1 84 ? -10.359 -8.838 8.098 1.00 98.19 84 HIS A O 1
ATOM 622 N N . ILE A 1 85 ? -10.351 -9.200 5.879 1.00 98.75 85 ILE A N 1
ATOM 623 C CA . ILE A 1 85 ? -9.730 -7.934 5.484 1.00 98.75 85 ILE A CA 1
ATOM 624 C C . ILE A 1 85 ? -10.627 -7.300 4.420 1.00 98.75 85 ILE A C 1
ATOM 626 O O . ILE A 1 85 ? -10.958 -7.938 3.419 1.00 98.75 85 ILE A O 1
ATOM 630 N N . ASP A 1 86 ? -11.070 -6.061 4.623 1.00 98.81 86 ASP A N 1
ATOM 631 C CA . ASP A 1 86 ? -11.970 -5.400 3.671 1.00 98.81 86 ASP A CA 1
ATOM 632 C C . ASP A 1 86 ? -11.222 -4.921 2.437 1.00 98.81 86 ASP A C 1
ATOM 634 O O . ASP A 1 86 ? -11.658 -5.128 1.304 1.00 98.81 86 ASP A O 1
ATOM 638 N N . VAL A 1 87 ? -10.075 -4.287 2.662 1.00 98.88 87 VAL A N 1
ATOM 639 C CA . VAL A 1 87 ? -9.265 -3.720 1.594 1.00 98.88 87 VAL A CA 1
ATOM 640 C C . VAL A 1 87 ? -7.789 -3.837 1.929 1.00 98.88 87 VAL A C 1
ATOM 642 O O . VAL A 1 87 ? -7.388 -3.547 3.048 1.00 98.88 87 VAL A O 1
ATOM 645 N N . ALA A 1 88 ? -6.967 -4.227 0.963 1.00 98.88 88 ALA A N 1
ATOM 646 C CA . ALA A 1 88 ? -5.517 -4.096 1.043 1.00 98.88 88 ALA A CA 1
ATOM 647 C C . ALA A 1 88 ? -5.054 -3.049 0.030 1.00 98.88 88 ALA A C 1
ATOM 649 O O . ALA A 1 88 ? -5.546 -3.018 -1.101 1.00 98.88 88 ALA A O 1
ATOM 650 N N . ILE A 1 89 ? -4.137 -2.174 0.441 1.00 98.88 89 ILE A N 1
ATOM 651 C CA . ILE A 1 89 ? -3.493 -1.197 -0.440 1.00 98.88 89 ILE A CA 1
ATOM 652 C C . ILE A 1 89 ? -2.005 -1.501 -0.454 1.00 98.88 89 ILE A C 1
ATOM 654 O O . ILE A 1 89 ? -1.356 -1.387 0.585 1.00 98.88 89 ILE A O 1
ATOM 658 N N . ASP A 1 90 ? -1.461 -1.832 -1.622 1.00 98.75 90 ASP A N 1
ATOM 659 C CA . ASP A 1 90 ? -0.032 -2.097 -1.761 1.00 98.75 90 ASP A CA 1
ATOM 660 C C . ASP A 1 90 ? 0.522 -1.675 -3.127 1.00 98.75 90 ASP A C 1
ATOM 662 O O . ASP A 1 90 ? -0.216 -1.432 -4.080 1.00 98.75 90 ASP A O 1
ATOM 666 N N . GLY A 1 91 ? 1.842 -1.555 -3.219 1.00 98.50 91 GLY A N 1
ATOM 667 C CA . GLY A 1 91 ? 2.556 -1.269 -4.450 1.00 98.50 91 GLY A CA 1
ATOM 668 C C . GLY A 1 91 ? 2.917 -2.530 -5.228 1.00 98.50 91 GLY A C 1
ATOM 669 O O . GLY A 1 91 ? 2.768 -3.658 -4.752 1.00 98.50 91 GLY A O 1
ATOM 670 N N . ALA A 1 92 ? 3.448 -2.313 -6.427 1.00 98.69 92 ALA A N 1
ATOM 671 C CA . ALA A 1 92 ? 4.043 -3.344 -7.262 1.00 98.69 92 ALA A CA 1
ATOM 672 C C . ALA A 1 92 ? 5.335 -2.840 -7.913 1.00 98.69 92 ALA A C 1
ATOM 674 O O . ALA A 1 92 ? 5.533 -1.633 -8.091 1.00 98.69 92 ALA A O 1
ATOM 675 N N . ASP A 1 93 ? 6.207 -3.780 -8.259 1.00 98.56 93 ASP A N 1
ATOM 676 C CA . ASP A 1 93 ? 7.429 -3.535 -9.018 1.00 98.56 93 ASP A CA 1
ATOM 677 C C . ASP A 1 93 ? 7.159 -3.547 -10.526 1.00 98.56 93 ASP A C 1
ATOM 679 O O . ASP A 1 93 ? 7.760 -2.750 -11.245 1.00 98.56 93 ASP A O 1
ATOM 683 N N . GLU A 1 94 ? 6.200 -4.366 -10.971 1.00 98.75 94 GLU A N 1
ATOM 684 C CA . GLU A 1 94 ? 5.643 -4.371 -12.327 1.00 98.75 94 GLU A CA 1
ATOM 685 C C . GLU A 1 94 ? 4.148 -4.697 -12.319 1.00 98.75 94 GLU A C 1
ATOM 687 O O . GLU A 1 94 ? 3.671 -5.435 -11.454 1.00 98.75 94 GLU A O 1
ATOM 692 N N . VAL A 1 95 ? 3.429 -4.179 -13.316 1.00 98.75 95 VAL A N 1
ATOM 693 C CA . VAL A 1 95 ? 2.010 -4.430 -13.584 1.00 98.75 95 VAL A CA 1
ATOM 694 C C . VAL A 1 95 ? 1.825 -4.667 -15.079 1.00 98.75 95 VAL A C 1
ATOM 696 O O . VAL A 1 95 ? 2.139 -3.788 -15.882 1.00 98.75 95 VAL A O 1
ATOM 699 N N . ASP A 1 96 ? 1.290 -5.829 -15.448 1.00 98.62 96 ASP A N 1
ATOM 700 C CA . ASP A 1 96 ? 0.966 -6.149 -16.844 1.00 98.62 96 ASP A CA 1
ATOM 701 C C . ASP A 1 96 ? -0.464 -5.696 -17.235 1.00 98.62 96 ASP A C 1
ATOM 703 O O . ASP A 1 96 ? -1.259 -5.295 -16.372 1.00 98.62 96 ASP A O 1
ATOM 707 N N . PRO A 1 97 ? -0.861 -5.773 -18.523 1.00 98.38 97 PRO A N 1
ATOM 708 C CA . PRO A 1 97 ? -2.194 -5.342 -18.953 1.00 98.38 97 PRO A CA 1
ATOM 709 C C . PRO A 1 97 ? -3.344 -6.209 -18.409 1.00 98.38 97 PRO A C 1
ATOM 711 O O . PRO A 1 97 ? -4.504 -5.793 -18.457 1.00 98.38 97 PRO A O 1
ATOM 714 N N . GLN A 1 98 ? -3.054 -7.406 -17.888 1.00 98.31 98 GLN A N 1
ATOM 715 C CA . GLN A 1 98 ? -4.018 -8.286 -17.223 1.00 98.31 98 GLN A CA 1
ATOM 716 C C . GLN A 1 98 ? -4.098 -8.029 -15.709 1.00 98.31 98 GLN A C 1
ATOM 718 O O . GLN A 1 98 ? -4.915 -8.655 -15.033 1.00 98.31 98 GLN A O 1
ATOM 723 N N . LYS A 1 99 ? -3.329 -7.058 -15.193 1.00 98.00 99 LYS A N 1
ATOM 724 C CA . LYS A 1 99 ? -3.190 -6.714 -13.770 1.00 98.00 99 LYS A CA 1
ATOM 725 C C . LYS A 1 99 ? -2.504 -7.802 -12.941 1.00 98.00 99 LYS A C 1
ATOM 727 O O . LYS A 1 99 ? -2.676 -7.832 -11.722 1.00 98.00 99 LYS A O 1
ATOM 732 N N . ASN A 1 100 ? -1.717 -8.671 -13.572 1.00 98.62 100 ASN A N 1
ATOM 733 C CA . ASN A 1 100 ? -0.757 -9.488 -12.842 1.00 98.62 100 ASN A CA 1
ATOM 734 C C . ASN A 1 100 ? 0.427 -8.617 -12.419 1.00 98.62 100 ASN A C 1
ATOM 736 O O . ASN A 1 100 ? 0.709 -7.588 -13.039 1.00 98.62 100 ASN A O 1
ATOM 740 N N . LEU A 1 101 ? 1.112 -9.032 -11.353 1.00 98.69 101 LEU A N 1
ATOM 741 C CA . LEU A 1 101 ? 2.108 -8.207 -10.678 1.00 98.69 101 LEU A CA 1
ATOM 742 C C . LEU A 1 101 ? 3.416 -8.966 -10.462 1.00 98.69 101 LEU A C 1
ATOM 744 O O . LEU A 1 101 ? 3.397 -10.148 -10.110 1.00 98.69 101 LEU A O 1
ATOM 748 N N . ILE A 1 102 ? 4.533 -8.242 -10.529 1.00 98.69 102 ILE A N 1
ATOM 749 C CA . ILE A 1 102 ? 5.732 -8.578 -9.750 1.00 98.69 102 ILE A CA 1
ATOM 750 C C . ILE A 1 102 ? 5.779 -7.645 -8.534 1.00 98.69 102 ILE A C 1
ATOM 752 O O . ILE A 1 102 ? 5.515 -6.449 -8.648 1.00 98.69 102 ILE A O 1
ATOM 756 N N . LYS A 1 103 ? 6.079 -8.210 -7.361 1.00 98.56 103 LYS A N 1
ATOM 757 C CA . LYS A 1 103 ? 6.221 -7.523 -6.063 1.00 98.56 103 LYS A CA 1
ATOM 758 C C . LYS A 1 103 ? 7.520 -7.964 -5.382 1.00 98.56 103 LYS A C 1
ATOM 760 O O . LYS A 1 103 ? 8.279 -8.733 -5.950 1.00 98.56 103 LYS A O 1
ATOM 765 N N . GLY A 1 104 ? 7.778 -7.541 -4.148 1.00 97.50 104 GLY A N 1
ATOM 766 C CA . GLY A 1 104 ? 8.905 -8.065 -3.371 1.00 97.50 104 GLY A CA 1
ATOM 767 C C . GLY A 1 104 ? 10.244 -7.371 -3.585 1.00 97.50 104 GLY A C 1
ATOM 768 O O . GLY A 1 104 ? 11.222 -7.783 -2.968 1.00 97.50 104 GLY A O 1
ATOM 769 N N . GLY A 1 105 ? 10.311 -6.275 -4.344 1.00 96.44 105 GLY A N 1
ATOM 770 C CA . GLY A 1 105 ? 11.502 -5.424 -4.392 1.00 96.44 105 GLY A CA 1
ATOM 771 C C . GLY A 1 105 ? 11.913 -4.866 -3.022 1.00 96.44 105 GLY A C 1
ATOM 772 O O . GLY A 1 105 ? 13.081 -4.551 -2.807 1.00 96.44 105 GLY A O 1
ATOM 773 N N . GLY A 1 106 ? 10.971 -4.798 -2.073 1.00 96.44 106 GLY A N 1
ATOM 774 C CA . GLY A 1 106 ? 11.206 -4.471 -0.661 1.00 96.44 106 GLY A CA 1
ATOM 775 C C . GLY A 1 106 ? 11.375 -5.674 0.279 1.00 96.44 106 GLY A C 1
ATOM 776 O O . GLY A 1 106 ? 11.390 -5.474 1.489 1.00 96.44 106 GLY A O 1
ATOM 777 N N . ALA A 1 107 ? 11.463 -6.902 -0.248 1.00 97.19 107 ALA A N 1
ATOM 778 C CA . ALA A 1 107 ? 11.625 -8.151 0.508 1.00 97.19 107 ALA A CA 1
ATOM 779 C C . ALA A 1 107 ? 10.538 -8.435 1.571 1.00 97.19 107 ALA A C 1
ATOM 781 O O . ALA A 1 107 ? 10.802 -9.076 2.586 1.00 97.19 107 ALA A O 1
ATOM 782 N N . ALA A 1 108 ? 9.304 -7.973 1.340 1.00 97.88 108 ALA A N 1
ATOM 783 C CA . ALA A 1 108 ? 8.147 -8.239 2.203 1.00 97.88 108 ALA A CA 1
ATOM 784 C C . ALA A 1 108 ? 7.088 -9.148 1.542 1.00 97.88 108 ALA A C 1
ATOM 786 O O . ALA A 1 108 ? 6.020 -9.378 2.114 1.00 97.88 108 ALA A O 1
ATOM 787 N N . HIS A 1 109 ? 7.373 -9.697 0.353 1.00 98.19 109 HIS A N 1
ATOM 788 C CA . HIS A 1 109 ? 6.383 -10.325 -0.536 1.00 98.19 109 HIS A CA 1
ATOM 789 C C . HIS A 1 109 ? 5.629 -11.506 0.070 1.00 98.19 109 HIS A C 1
ATOM 791 O O . HIS A 1 109 ? 4.490 -11.746 -0.325 1.00 98.19 109 HIS A O 1
ATOM 797 N N . THR A 1 110 ? 6.207 -12.238 1.024 1.00 98.12 110 THR A N 1
ATOM 798 C CA . THR A 1 110 ? 5.485 -13.318 1.711 1.00 98.12 110 THR A CA 1
ATOM 799 C C . THR A 1 110 ? 4.321 -12.770 2.531 1.00 98.12 110 THR A C 1
ATOM 801 O O . THR A 1 110 ? 3.184 -13.214 2.368 1.00 98.12 110 THR A O 1
ATOM 804 N N . ARG A 1 111 ? 4.569 -11.762 3.373 1.00 97.94 111 ARG A N 1
ATOM 805 C CA . ARG A 1 111 ? 3.524 -11.170 4.216 1.00 97.94 111 ARG A CA 1
ATOM 806 C C . ARG A 1 111 ? 2.570 -10.294 3.406 1.00 97.94 111 ARG A C 1
ATOM 808 O O . ARG A 1 111 ? 1.374 -10.333 3.676 1.00 97.94 111 ARG A O 1
ATOM 815 N N . GLU A 1 112 ? 3.075 -9.583 2.394 1.00 98.50 112 GLU A N 1
ATOM 816 C CA . GLU A 1 112 ? 2.244 -8.889 1.397 1.00 98.50 112 GLU A CA 1
ATOM 817 C C . GLU A 1 112 ? 1.243 -9.862 0.770 1.00 98.50 112 GLU A C 1
ATOM 819 O O . GLU A 1 112 ? 0.042 -9.676 0.912 1.00 98.50 112 GLU A O 1
ATOM 824 N N . LYS A 1 113 ? 1.714 -10.975 0.191 1.00 98.44 113 LYS A N 1
ATOM 825 C CA . LYS A 1 113 ? 0.846 -11.952 -0.479 1.00 98.44 113 LYS A CA 1
ATOM 826 C C . LYS A 1 113 ? -0.220 -12.530 0.450 1.00 98.44 113 LYS A C 1
ATOM 828 O O . LYS A 1 113 ? -1.363 -12.688 0.026 1.00 98.44 113 LYS A O 1
ATOM 833 N N . ILE A 1 114 ? 0.132 -12.846 1.696 1.00 98.25 114 ILE A N 1
ATOM 834 C CA . ILE A 1 114 ? -0.833 -13.360 2.677 1.00 98.25 114 ILE A CA 1
ATOM 835 C C . ILE A 1 114 ? -1.938 -12.326 2.935 1.00 98.25 114 ILE A C 1
ATOM 837 O O . ILE A 1 114 ? -3.112 -12.663 2.838 1.00 98.25 114 ILE A O 1
ATOM 841 N N . VAL A 1 115 ? -1.582 -11.074 3.226 1.00 98.56 115 VAL A N 1
ATOM 842 C CA . VAL A 1 115 ? -2.557 -10.012 3.527 1.00 98.56 115 VAL A CA 1
ATOM 843 C C . VAL A 1 115 ? -3.383 -9.648 2.290 1.00 98.56 115 VAL A C 1
ATOM 845 O O . VAL A 1 115 ? -4.610 -9.614 2.360 1.00 98.56 115 VAL A O 1
ATOM 848 N N . ASP A 1 116 ? -2.727 -9.431 1.150 1.00 98.50 116 ASP A N 1
ATOM 849 C CA . ASP A 1 116 ? -3.359 -9.004 -0.101 1.00 98.50 116 ASP A CA 1
ATOM 850 C C . ASP A 1 116 ? -4.355 -10.050 -0.621 1.00 98.50 116 ASP A C 1
ATOM 852 O O . ASP A 1 116 ? -5.437 -9.699 -1.087 1.00 98.50 116 ASP A O 1
ATOM 856 N N . SER A 1 117 ? -4.022 -11.344 -0.514 1.00 98.12 117 SER A N 1
ATOM 857 C CA . SER A 1 117 ? -4.891 -12.436 -0.984 1.00 98.12 117 SER A CA 1
ATOM 858 C C . SER A 1 117 ? -6.119 -12.687 -0.108 1.00 98.12 117 SER A C 1
ATOM 860 O O . SER A 1 117 ? -7.093 -13.271 -0.582 1.00 98.12 117 SER A O 1
ATOM 862 N N . LEU A 1 118 ? -6.087 -12.247 1.152 1.00 98.25 118 LEU A N 1
ATOM 863 C CA . LEU A 1 118 ? -7.202 -12.368 2.093 1.00 98.25 118 LEU A CA 1
ATOM 864 C C . LEU A 1 118 ? -8.126 -11.140 2.080 1.00 98.25 118 LEU A C 1
ATOM 866 O O . LEU A 1 118 ? -9.192 -11.167 2.699 1.00 98.25 118 LEU A O 1
ATOM 870 N N . ALA A 1 119 ? -7.748 -10.071 1.373 1.00 98.69 119 ALA A N 1
ATOM 871 C CA . ALA A 1 119 ? -8.566 -8.875 1.235 1.00 98.69 119 ALA A CA 1
ATOM 872 C C . ALA A 1 119 ? -9.720 -9.068 0.243 1.00 98.69 119 ALA A C 1
ATOM 874 O O . ALA A 1 119 ? -9.525 -9.529 -0.881 1.00 98.69 119 ALA A O 1
ATOM 875 N N . LYS A 1 120 ? -10.930 -8.622 0.616 1.00 98.62 120 LYS A N 1
ATOM 876 C CA . LYS A 1 120 ? -12.094 -8.594 -0.295 1.00 98.62 120 LYS A CA 1
ATOM 877 C C . LYS A 1 120 ? -11.817 -7.733 -1.529 1.00 98.62 120 LYS A C 1
ATOM 879 O O . LYS A 1 120 ? -12.296 -8.037 -2.620 1.00 98.62 120 LYS A O 1
ATOM 884 N N . GLN A 1 121 ? -11.057 -6.652 -1.356 1.00 98.69 121 GLN A N 1
ATOM 885 C CA . GLN A 1 121 ? -10.586 -5.808 -2.442 1.00 98.69 121 GLN A CA 1
ATOM 886 C C . GLN A 1 121 ? -9.086 -5.537 -2.305 1.00 98.69 121 GLN A C 1
ATOM 888 O O . GLN A 1 121 ? -8.640 -4.934 -1.334 1.00 98.69 121 GLN A O 1
ATOM 893 N N . PHE A 1 122 ? -8.314 -5.892 -3.328 1.00 98.81 122 PHE A N 1
ATOM 894 C CA . PHE A 1 122 ? -6.904 -5.529 -3.416 1.00 98.81 122 PHE A CA 1
ATOM 895 C C . PHE A 1 122 ? -6.713 -4.331 -4.357 1.00 98.81 122 PHE A C 1
ATOM 897 O O . PHE A 1 122 ? -7.098 -4.372 -5.528 1.00 98.81 122 PHE A O 1
ATOM 904 N N . ILE A 1 123 ? -6.164 -3.235 -3.832 1.00 98.81 123 ILE A N 1
ATOM 905 C CA . ILE A 1 123 ? -5.893 -1.991 -4.557 1.00 98.81 123 ILE A CA 1
ATOM 906 C C . ILE A 1 123 ? -4.387 -1.849 -4.743 1.00 98.81 123 ILE A C 1
ATOM 908 O O . ILE A 1 123 ? -3.649 -1.601 -3.792 1.00 98.81 123 ILE A O 1
ATOM 912 N N . VAL A 1 124 ? -3.952 -1.928 -5.995 1.00 98.75 124 VAL A N 1
ATOM 913 C CA . VAL A 1 124 ? -2.550 -1.731 -6.364 1.00 98.75 124 VAL A CA 1
ATOM 914 C C . VAL A 1 124 ? -2.296 -0.257 -6.673 1.00 98.75 124 VAL A C 1
ATOM 916 O O . VAL A 1 124 ? -2.998 0.335 -7.496 1.00 98.75 124 VAL A O 1
ATOM 919 N N . VAL A 1 125 ? -1.287 0.334 -6.032 1.00 98.69 125 VAL A N 1
ATOM 920 C CA . VAL A 1 125 ? -0.855 1.720 -6.256 1.00 98.69 125 VAL A CA 1
ATOM 921 C C . VAL A 1 125 ? 0.522 1.775 -6.908 1.00 98.69 125 VAL A C 1
ATOM 923 O O . VAL A 1 125 ? 1.534 1.405 -6.316 1.00 98.69 125 VAL A O 1
ATOM 926 N N . VAL A 1 126 ? 0.577 2.293 -8.132 1.00 98.56 126 VAL A N 1
ATOM 927 C CA . VAL A 1 126 ? 1.822 2.439 -8.891 1.00 98.56 126 VAL A CA 1
ATOM 928 C C . VAL A 1 126 ? 1.872 3.761 -9.639 1.00 98.56 126 VAL A C 1
ATOM 930 O O . VAL A 1 126 ? 0.842 4.305 -10.033 1.00 98.56 126 VAL A O 1
ATOM 933 N N . ASP A 1 127 ? 3.080 4.276 -9.838 1.00 98.12 127 ASP A N 1
ATOM 934 C CA . ASP A 1 127 ? 3.325 5.304 -10.842 1.00 98.12 127 ASP A CA 1
ATOM 935 C C . ASP A 1 127 ? 3.462 4.673 -12.240 1.00 98.12 127 ASP A C 1
ATOM 937 O O . ASP A 1 127 ? 3.564 3.451 -12.384 1.00 98.12 127 ASP A O 1
ATOM 941 N N . SER A 1 128 ? 3.453 5.502 -13.285 1.00 97.62 128 SER A N 1
ATOM 942 C CA . SER A 1 128 ? 3.409 5.026 -14.673 1.00 97.62 128 SER A CA 1
ATOM 943 C C . SER A 1 128 ? 4.609 4.172 -15.085 1.00 97.62 128 SER A C 1
ATOM 945 O O . SER A 1 128 ? 4.483 3.388 -16.021 1.00 97.62 128 SER A O 1
ATOM 947 N N . THR A 1 129 ? 5.747 4.267 -14.387 1.00 97.62 129 THR A N 1
ATOM 948 C CA . THR A 1 129 ? 6.958 3.498 -14.722 1.00 97.62 129 THR A CA 1
ATOM 949 C C . THR A 1 129 ? 6.833 2.004 -14.433 1.00 97.62 129 THR A C 1
ATOM 951 O O . THR A 1 129 ? 7.669 1.228 -14.878 1.00 97.62 129 THR A O 1
ATOM 954 N N . LYS A 1 130 ? 5.803 1.592 -13.686 1.00 98.38 130 LYS A N 1
ATOM 955 C CA . LYS A 1 130 ? 5.566 0.194 -13.306 1.00 98.38 130 LYS A CA 1
ATOM 956 C C . LYS A 1 130 ? 4.701 -0.566 -14.301 1.00 98.38 130 LYS A C 1
ATOM 958 O O . LYS A 1 130 ? 4.546 -1.772 -14.154 1.00 98.38 130 LYS A O 1
ATOM 963 N N . ILE A 1 131 ? 4.116 0.120 -15.280 1.00 98.44 131 ILE A N 1
ATOM 964 C CA . ILE A 1 131 ? 3.290 -0.516 -16.305 1.00 98.44 131 ILE A CA 1
ATOM 965 C C . ILE A 1 131 ? 4.208 -1.104 -17.377 1.00 98.44 131 ILE A C 1
ATOM 967 O O . ILE A 1 131 ? 5.003 -0.378 -17.973 1.00 98.44 131 ILE A O 1
ATOM 971 N N . VAL A 1 132 ? 4.082 -2.405 -17.623 1.00 98.62 132 VAL A N 1
ATOM 972 C CA . VAL A 1 132 ? 4.900 -3.153 -18.586 1.00 98.62 132 VAL A CA 1
ATOM 973 C C . VAL A 1 132 ? 4.023 -3.989 -19.512 1.00 98.62 132 VAL A C 1
ATOM 975 O O . VAL A 1 132 ? 2.916 -4.375 -19.146 1.00 98.62 132 VAL A O 1
ATOM 978 N N . ASP A 1 133 ? 4.523 -4.310 -20.705 1.00 98.19 133 ASP A N 1
ATOM 979 C CA . ASP A 1 133 ? 3.801 -5.181 -21.645 1.00 98.19 133 ASP A CA 1
ATOM 980 C C . ASP A 1 133 ? 3.816 -6.652 -21.203 1.00 98.19 133 ASP A C 1
ATOM 982 O O . ASP A 1 133 ? 2.862 -7.391 -21.436 1.00 98.19 133 ASP A O 1
ATOM 986 N N . SER A 1 134 ? 4.907 -7.076 -20.559 1.00 98.00 134 SER A N 1
ATOM 987 C CA . SER A 1 134 ? 5.096 -8.424 -20.025 1.00 98.00 134 SER A CA 1
ATOM 988 C C . SER A 1 134 ? 5.868 -8.358 -18.716 1.00 98.00 134 SER A C 1
ATOM 990 O O . SER A 1 134 ? 6.843 -7.608 -18.604 1.00 98.00 134 SER A O 1
ATOM 992 N N . LEU A 1 135 ? 5.472 -9.193 -17.756 1.00 98.69 135 LEU A N 1
ATOM 993 C CA . LEU A 1 135 ? 6.204 -9.360 -16.505 1.00 98.69 135 LEU A CA 1
ATOM 994 C C . LEU A 1 135 ? 7.630 -9.873 -16.758 1.00 98.69 135 LEU A C 1
ATOM 996 O O . LEU A 1 135 ? 7.871 -10.643 -17.691 1.00 98.69 135 LEU A O 1
ATOM 1000 N N . GLY A 1 136 ? 8.560 -9.459 -15.902 1.00 97.81 136 GLY A N 1
ATOM 1001 C CA . GLY A 1 136 ? 9.980 -9.789 -15.964 1.00 97.81 136 GLY A CA 1
ATOM 1002 C C . GLY A 1 136 ? 10.781 -8.937 -16.951 1.00 97.81 136 GLY A C 1
ATOM 1003 O O . GLY A 1 136 ? 11.924 -9.280 -17.247 1.00 97.81 136 GLY A O 1
ATOM 1004 N N . SER A 1 137 ? 10.196 -7.871 -17.506 1.00 97.38 137 SER A N 1
ATOM 1005 C CA . SER A 1 137 ? 10.824 -7.079 -18.576 1.00 97.38 137 SER A CA 1
ATOM 1006 C C . SER A 1 137 ? 11.758 -5.981 -18.062 1.00 97.38 137 SER A C 1
ATOM 1008 O O . SER A 1 137 ? 12.752 -5.660 -18.711 1.00 97.38 137 SER A O 1
ATOM 1010 N N . THR A 1 138 ? 11.470 -5.424 -16.890 1.00 97.25 138 THR A N 1
ATOM 1011 C CA . THR A 1 138 ? 12.212 -4.327 -16.250 1.00 97.25 138 THR A CA 1
ATOM 1012 C C . THR A 1 138 ? 12.636 -4.651 -14.817 1.00 97.25 138 THR A C 1
ATOM 1014 O O . THR A 1 138 ? 13.551 -4.017 -14.288 1.00 97.25 138 THR A O 1
ATOM 1017 N N . PHE A 1 139 ? 12.015 -5.656 -14.196 1.00 98.00 139 PHE A N 1
ATOM 1018 C CA . PHE A 1 139 ? 12.277 -6.086 -12.831 1.00 98.00 139 PHE A CA 1
ATOM 1019 C C . PHE A 1 139 ? 12.405 -7.610 -12.733 1.00 98.00 139 PHE A C 1
ATOM 1021 O O . PHE A 1 139 ? 11.657 -8.360 -13.356 1.00 98.00 139 PHE A O 1
A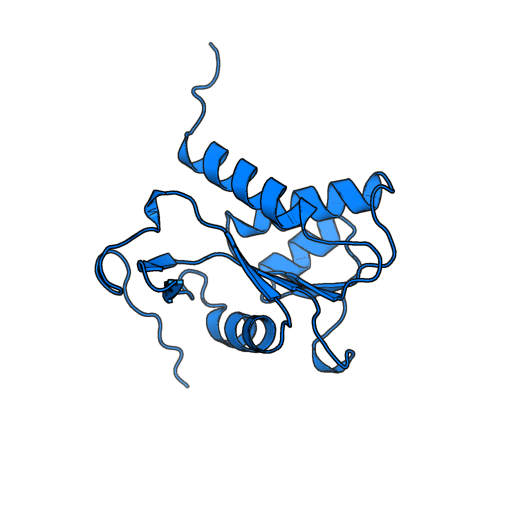TOM 1028 N N . LEU A 1 140 ? 13.359 -8.086 -11.928 1.00 97.00 140 LEU A N 1
ATOM 1029 C CA . LEU A 1 140 ? 13.564 -9.518 -11.702 1.00 97.00 140 LEU A CA 1
ATOM 1030 C C . LEU A 1 140 ? 12.565 -10.044 -10.673 1.00 97.00 140 LEU A C 1
ATOM 1032 O O . LEU A 1 140 ? 12.340 -9.394 -9.659 1.00 97.00 140 LEU A O 1
ATOM 1036 N N . LEU A 1 141 ? 12.023 -11.243 -10.899 1.00 98.00 141 LEU A N 1
ATOM 1037 C CA . LEU A 1 141 ? 11.092 -11.897 -9.980 1.00 98.00 141 LEU A CA 1
ATOM 1038 C C . LEU A 1 141 ? 11.789 -12.283 -8.660 1.00 98.00 141 LEU A C 1
ATOM 1040 O O . LEU A 1 141 ? 12.649 -13.170 -8.678 1.00 98.00 141 LEU A O 1
ATOM 1044 N N . PRO A 1 142 ? 11.413 -11.692 -7.511 1.00 98.00 142 PRO A N 1
ATOM 1045 C CA . PRO A 1 142 ? 11.970 -12.090 -6.224 1.00 98.00 142 PRO A CA 1
ATOM 1046 C C . PRO A 1 142 ? 11.454 -13.465 -5.792 1.00 98.00 142 PRO A C 1
ATOM 1048 O O . PRO A 1 142 ? 10.274 -13.785 -5.952 1.00 98.00 142 PRO A O 1
ATOM 1051 N N . VAL A 1 143 ? 12.344 -14.270 -5.209 1.00 98.06 143 VAL A N 1
ATOM 1052 C CA . VAL A 1 143 ? 12.039 -15.591 -4.646 1.00 98.06 143 VAL A CA 1
ATOM 1053 C C . VAL A 1 143 ? 12.651 -15.668 -3.252 1.00 98.06 143 VAL A C 1
ATOM 1055 O O . VAL A 1 143 ? 13.854 -15.476 -3.093 1.00 98.06 143 VAL A O 1
ATOM 1058 N N . GLU A 1 144 ? 11.828 -15.943 -2.243 1.00 97.25 144 GLU A N 1
ATOM 1059 C CA . GLU A 1 144 ? 12.293 -16.217 -0.880 1.00 97.25 144 GLU A CA 1
ATOM 1060 C C . GLU A 1 144 ? 12.542 -17.713 -0.705 1.00 97.25 144 GLU A C 1
ATOM 1062 O O . GLU A 1 144 ? 11.755 -18.547 -1.155 1.00 97.25 144 GLU A O 1
ATOM 1067 N N . VAL A 1 145 ? 13.675 -18.033 -0.090 1.00 97.31 145 VAL A N 1
ATOM 1068 C CA . VAL A 1 145 ? 14.195 -19.390 0.092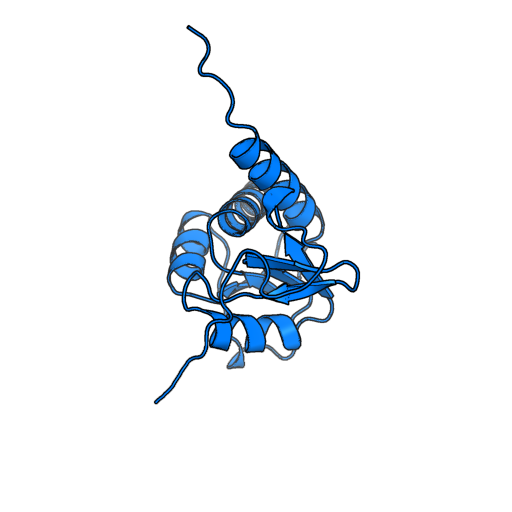 1.00 97.31 145 VAL A CA 1
ATOM 1069 C C . VAL A 1 145 ? 14.618 -19.575 1.550 1.00 97.31 145 VAL A C 1
ATOM 1071 O O . VAL A 1 145 ? 14.869 -18.590 2.243 1.00 97.31 145 VAL A O 1
ATOM 1074 N N . ILE A 1 146 ? 14.661 -20.832 1.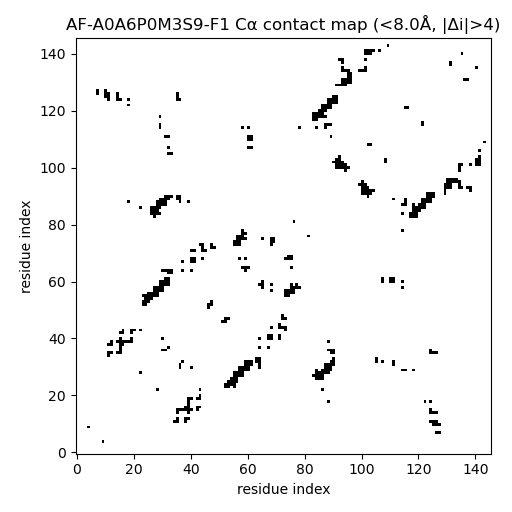999 1.00 94.06 146 ILE A N 1
ATOM 1075 C CA . ILE A 1 146 ? 15.044 -21.234 3.365 1.00 94.06 146 ILE A CA 1
ATOM 1076 C C . ILE A 1 146 ? 16.557 -21.139 3.565 1.00 94.06 146 ILE A C 1
ATOM 1078 O O . ILE A 1 146 ? 17.289 -21.521 2.622 1.00 94.06 146 ILE A O 1
#

pLDDT: mean 97.05, std 6.59, range [46.31, 98.88]